Protein AF-A0A2G6C9J7-F1 (afdb_monomer_lite)

Radius of gyration: 14.75 Å; chains: 1; bounding box: 41×24×36 Å

pLDDT: mean 85.02, std 12.96, range [43.09, 96.62]

Sequence (112 aa):
LTNVAVSAPATCSGDVDIELSKAAFAADGTTAAASAKRGDTIVYILTATNTSATNTATGVQASDALPAGVTLHTTASPVASQGSYDPVSGLWDIGTLTPGQSVTLTITVTVD

Structure (mmCIF, N/CA/C/O backbone):
data_AF-A0A2G6C9J7-F1
#
_entry.id   AF-A0A2G6C9J7-F1
#
loop_
_atom_site.group_PDB
_atom_site.id
_atom_site.type_symbol
_atom_site.label_atom_id
_atom_site.label_alt_id
_atom_site.label_comp_id
_atom_site.label_asym_id
_atom_site.label_entity_id
_atom_site.label_seq_id
_atom_site.pdbx_PDB_ins_code
_atom_site.Cartn_x
_atom_site.Cartn_y
_atom_site.Cartn_z
_atom_site.occupancy
_atom_site.B_iso_or_equiv
_a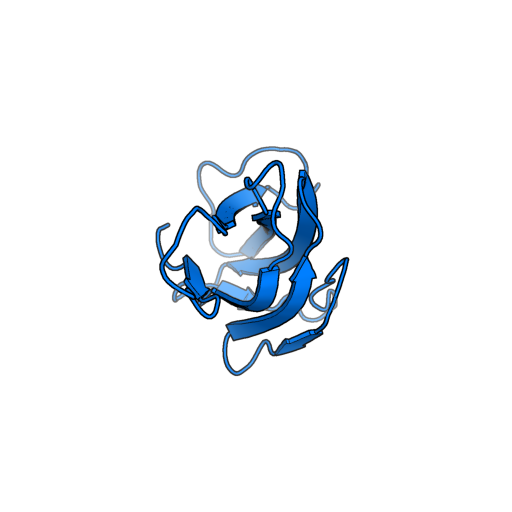tom_site.auth_seq_id
_atom_site.auth_comp_id
_atom_site.auth_asym_id
_atom_site.auth_atom_id
_atom_site.pdbx_PDB_model_num
ATOM 1 N N . LEU A 1 1 ? 0.983 10.560 -7.709 1.00 43.25 1 LEU A N 1
ATOM 2 C CA . LEU A 1 1 ? 0.774 9.110 -7.905 1.00 43.25 1 LEU A CA 1
ATOM 3 C C . LEU A 1 1 ? -0.449 8.738 -7.081 1.00 43.25 1 LEU A C 1
ATOM 5 O O . LEU A 1 1 ? -0.315 8.557 -5.882 1.00 43.25 1 LEU A O 1
ATOM 9 N N . THR A 1 2 ? -1.634 8.743 -7.690 1.00 47.31 2 THR A N 1
ATOM 10 C CA . THR A 1 2 ? -2.918 8.579 -6.982 1.00 47.31 2 THR A CA 1
ATOM 11 C C . THR A 1 2 ? -3.643 7.349 -7.533 1.00 47.31 2 THR A C 1
ATOM 13 O O . THR A 1 2 ? -4.765 7.444 -8.009 1.00 47.31 2 THR A O 1
ATOM 16 N N . ASN A 1 3 ? -2.955 6.202 -7.539 1.00 56.69 3 ASN A N 1
ATOM 17 C CA . ASN A 1 3 ? -3.479 4.916 -8.034 1.00 56.69 3 ASN A CA 1
ATOM 18 C C . ASN A 1 3 ? -3.894 3.971 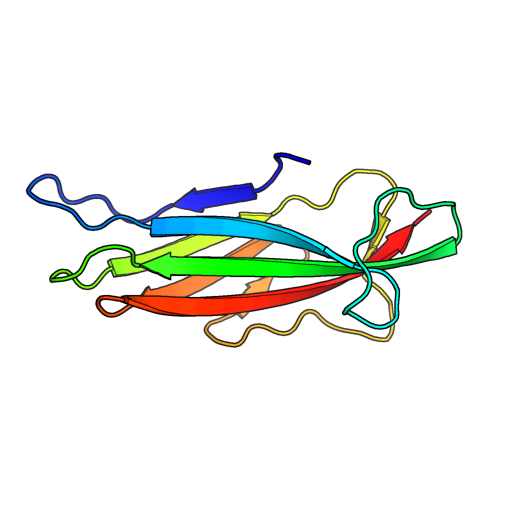-6.899 1.00 56.69 3 ASN A C 1
ATOM 20 O O . ASN A 1 3 ? -4.032 2.766 -7.104 1.00 56.69 3 ASN A O 1
ATOM 24 N N . VAL A 1 4 ? -4.051 4.519 -5.698 1.00 60.00 4 VAL A N 1
ATOM 25 C CA . VAL A 1 4 ? -4.286 3.745 -4.492 1.00 60.00 4 VAL A CA 1
ATOM 26 C C . VAL A 1 4 ? -5.694 4.033 -4.002 1.00 60.00 4 VAL A C 1
ATOM 28 O O . VAL A 1 4 ? -6.057 5.193 -3.812 1.00 60.00 4 VAL A O 1
ATOM 31 N N . ALA A 1 5 ? -6.481 2.980 -3.823 1.00 70.62 5 ALA A N 1
ATOM 32 C CA . ALA A 1 5 ? -7.832 3.055 -3.291 1.00 70.62 5 ALA A CA 1
ATOM 33 C C . ALA A 1 5 ? -7.979 2.053 -2.150 1.00 70.62 5 ALA A C 1
ATOM 35 O O . ALA A 1 5 ? -7.415 0.961 -2.198 1.00 70.62 5 ALA A O 1
ATOM 36 N N . VAL A 1 6 ? -8.732 2.431 -1.123 1.00 71.88 6 VAL A N 1
ATOM 37 C CA . VAL A 1 6 ? -9.099 1.540 -0.025 1.00 71.88 6 VAL A CA 1
ATOM 38 C C . VAL A 1 6 ? -10.594 1.296 -0.070 1.00 71.88 6 VAL A C 1
ATOM 40 O O . VAL A 1 6 ? -11.377 2.206 -0.340 1.00 71.88 6 VAL A O 1
ATOM 43 N N . SER A 1 7 ? -10.991 0.055 0.167 1.00 67.00 7 SER A N 1
ATOM 44 C CA . SER A 1 7 ? -12.379 -0.332 0.330 1.00 67.00 7 SER A CA 1
ATOM 45 C C . SER A 1 7 ? -12.510 -1.095 1.639 1.00 67.00 7 SER A C 1
ATOM 47 O O . SER A 1 7 ? -11.830 -2.091 1.873 1.00 67.00 7 SER A O 1
ATOM 49 N N . ALA A 1 8 ? -13.384 -0.608 2.509 1.00 55.84 8 ALA A N 1
ATOM 50 C CA . ALA A 1 8 ? -13.849 -1.331 3.678 1.00 55.84 8 ALA A CA 1
ATOM 51 C C . ALA A 1 8 ? -15.385 -1.323 3.644 1.00 55.84 8 ALA A C 1
ATOM 53 O O . ALA A 1 8 ? -15.973 -0.337 3.185 1.00 55.84 8 ALA A O 1
ATOM 54 N N . PRO A 1 9 ? -16.064 -2.389 4.100 1.00 51.50 9 PRO A N 1
ATOM 55 C CA . PRO A 1 9 ? -17.511 -2.373 4.249 1.00 51.50 9 PRO A CA 1
ATOM 56 C C . PRO A 1 9 ? -17.905 -1.286 5.259 1.00 51.50 9 PRO A C 1
ATOM 58 O O . PRO A 1 9 ? -17.762 -1.446 6.469 1.00 51.50 9 PRO A O 1
ATOM 61 N N . ALA A 1 10 ? -18.394 -0.156 4.747 1.00 47.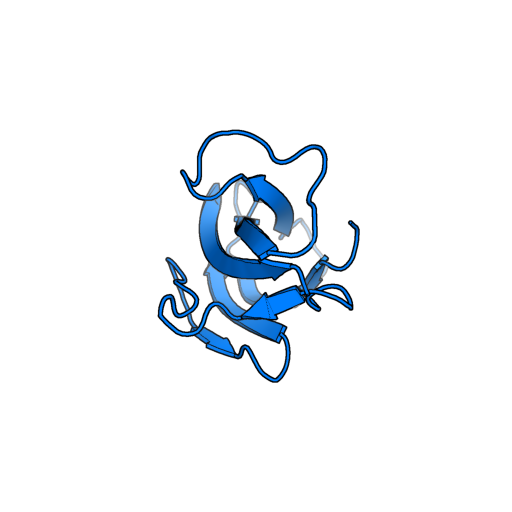75 10 ALA A N 1
ATOM 62 C CA . ALA A 1 10 ? -18.899 0.941 5.554 1.00 47.75 10 ALA A CA 1
ATOM 63 C C . ALA A 1 10 ? -20.297 0.583 6.073 1.00 47.75 10 ALA A C 1
ATOM 65 O O . ALA A 1 10 ? -21.295 0.728 5.367 1.00 47.75 10 ALA A O 1
ATOM 66 N N . THR A 1 11 ? -20.395 0.117 7.317 1.00 43.09 11 THR A N 1
ATOM 67 C CA . THR A 1 11 ? -21.675 0.142 8.029 1.00 43.09 11 THR A CA 1
ATOM 68 C C . THR A 1 11 ? -21.857 1.541 8.595 1.00 43.09 11 THR A C 1
ATOM 70 O O . THR A 1 11 ? -21.199 1.936 9.554 1.00 43.09 11 THR A O 1
ATOM 73 N N . CYS A 1 12 ? -22.725 2.314 7.957 1.00 46.22 12 CYS A N 1
ATOM 74 C CA . CYS A 1 12 ? -23.117 3.650 8.374 1.00 46.22 12 CYS A CA 1
ATOM 75 C C . CYS A 1 12 ? -23.693 3.648 9.802 1.00 46.22 12 CYS A C 1
ATOM 77 O O . CYS A 1 12 ? -24.855 3.300 9.993 1.00 46.22 12 CYS A O 1
ATOM 79 N N . SER A 1 13 ? -22.865 4.015 10.789 1.00 51.69 13 SER A N 1
ATOM 80 C CA . SER A 1 13 ? -23.211 4.804 11.987 1.00 51.69 13 SER A CA 1
ATOM 81 C C . SER A 1 13 ? -22.001 4.886 12.947 1.00 51.69 13 SER A C 1
ATOM 83 O O . SER A 1 13 ? -22.012 4.252 13.999 1.00 51.69 13 SER A O 1
ATOM 85 N N . GLY A 1 14 ? -20.978 5.678 12.588 1.00 52.88 14 GLY A N 1
ATOM 86 C CA . GLY A 1 14 ? -20.012 6.284 13.521 1.00 52.88 14 GLY A CA 1
ATOM 87 C C . GLY A 1 14 ? -18.829 5.431 14.001 1.00 52.88 14 GLY A C 1
ATOM 88 O O . GLY A 1 14 ? -18.913 4.799 15.048 1.00 52.88 14 GLY A O 1
ATOM 89 N N . ASP A 1 15 ? -17.640 5.384 13.405 1.00 64.44 15 ASP A N 1
ATOM 90 C CA . ASP A 1 15 ? -17.082 5.807 12.116 1.00 64.44 15 ASP A CA 1
ATOM 91 C C . ASP A 1 15 ? -15.883 4.858 11.946 1.00 64.44 15 ASP A C 1
ATOM 93 O O . ASP A 1 15 ? -14.832 5.055 12.564 1.00 64.44 15 ASP A O 1
ATOM 97 N N . VAL A 1 16 ? -16.061 3.730 11.252 1.00 70.62 16 VAL A N 1
ATOM 98 C CA . VAL A 1 16 ? -14.898 2.970 10.776 1.00 70.62 16 VAL A CA 1
ATOM 99 C C . VAL A 1 16 ? -14.309 3.808 9.655 1.00 70.62 16 VAL A C 1
ATOM 101 O O . VAL A 1 16 ? -14.924 3.925 8.597 1.00 70.62 16 VAL A O 1
ATOM 104 N N . ASP A 1 17 ? -13.158 4.410 9.913 1.00 81.62 17 ASP A N 1
ATOM 105 C CA . ASP A 1 17 ? -12.430 5.205 8.938 1.00 81.62 17 ASP A CA 1
ATOM 106 C C . ASP A 1 17 ? -11.075 4.545 8.684 1.00 81.62 17 ASP A C 1
ATOM 108 O O . ASP A 1 17 ? -10.386 4.114 9.614 1.00 81.62 17 ASP A O 1
ATOM 112 N N . ILE A 1 18 ? -10.754 4.373 7.404 1.00 87.19 18 ILE A N 1
ATOM 113 C CA . ILE A 1 18 ? -9.505 3.765 6.968 1.00 87.19 18 ILE A CA 1
ATOM 114 C C . ILE A 1 18 ? -8.764 4.779 6.119 1.00 87.19 18 ILE A C 1
ATOM 116 O O . ILE A 1 18 ? -9.191 5.127 5.018 1.00 87.19 18 ILE A O 1
ATOM 120 N N . GLU A 1 19 ? -7.601 5.182 6.605 1.00 89.00 19 GLU A N 1
ATOM 121 C CA . GLU A 1 19 ? -6.662 5.976 5.837 1.00 89.00 19 GLU A CA 1
ATOM 122 C C . GLU A 1 19 ? -5.690 5.049 5.107 1.00 89.00 19 GLU A C 1
ATOM 124 O O . GLU A 1 19 ? -5.156 4.095 5.678 1.00 89.00 19 GLU A O 1
ATOM 129 N N . LEU A 1 20 ? -5.444 5.342 3.832 1.00 89.19 20 LEU A N 1
ATOM 130 C CA . LEU A 1 20 ? -4.452 4.649 3.025 1.00 89.19 20 LEU A CA 1
ATOM 131 C C . LEU A 1 20 ? -3.496 5.671 2.426 1.00 89.19 20 LEU A C 1
ATOM 133 O O . LEU A 1 20 ? -3.895 6.555 1.669 1.00 89.19 20 LEU A O 1
ATOM 137 N N . SER A 1 21 ? -2.217 5.530 2.755 1.00 89.50 21 SER A N 1
ATOM 138 C CA . SER A 1 21 ? -1.146 6.364 2.217 1.00 89.50 21 SER A CA 1
ATOM 139 C C . SER A 1 21 ? -0.153 5.515 1.432 1.00 89.50 21 SER A C 1
ATOM 141 O O . SER A 1 21 ? 0.012 4.321 1.690 1.00 89.50 21 SER A O 1
ATOM 143 N N . LYS A 1 22 ? 0.506 6.135 0.452 1.00 88.56 22 LYS A N 1
ATOM 144 C CA . LYS A 1 22 ? 1.568 5.512 -0.339 1.00 88.56 22 LYS A CA 1
ATOM 145 C C . LYS A 1 22 ? 2.757 6.448 -0.441 1.00 88.56 22 LYS A C 1
ATOM 147 O O . LYS A 1 22 ? 2.610 7.606 -0.829 1.00 88.56 22 LYS A O 1
ATOM 152 N N . ALA A 1 23 ? 3.933 5.911 -0.154 1.00 91.00 23 ALA A N 1
ATOM 153 C CA . ALA A 1 23 ? 5.207 6.590 -0.313 1.00 91.00 23 ALA A CA 1
ATOM 154 C C . ALA A 1 23 ? 6.121 5.797 -1.252 1.00 91.00 23 ALA A C 1
ATOM 156 O O . ALA A 1 23 ? 5.994 4.579 -1.389 1.00 91.00 23 ALA A O 1
ATOM 157 N N . ALA A 1 24 ? 7.024 6.509 -1.922 1.00 91.44 24 ALA A N 1
ATOM 158 C CA . ALA A 1 24 ? 8.013 5.942 -2.826 1.00 91.44 24 ALA A CA 1
ATOM 159 C C . ALA A 1 24 ? 9.413 6.296 -2.329 1.00 91.44 24 ALA A C 1
ATOM 161 O O . ALA A 1 24 ? 9.697 7.462 -2.043 1.00 91.44 24 ALA A O 1
ATOM 162 N N . PHE A 1 25 ? 10.283 5.299 -2.272 1.00 92.94 25 PHE A N 1
ATOM 163 C CA . PHE A 1 25 ? 11.659 5.419 -1.816 1.00 92.94 25 PHE A CA 1
ATOM 164 C C . PHE A 1 25 ? 12.625 4.876 -2.869 1.00 92.94 25 PHE A C 1
ATOM 166 O O . PHE A 1 25 ? 12.236 4.105 -3.748 1.00 92.94 25 PHE A O 1
ATOM 173 N N . ALA A 1 26 ? 13.884 5.293 -2.790 1.00 92.56 26 ALA A N 1
ATOM 174 C CA . ALA A 1 26 ? 14.975 4.709 -3.557 1.00 92.56 26 ALA A CA 1
ATOM 175 C C . ALA A 1 26 ? 15.232 3.251 -3.126 1.00 92.56 26 ALA A C 1
ATOM 177 O O . ALA A 1 26 ? 14.581 2.721 -2.224 1.00 92.56 26 ALA A O 1
ATOM 178 N N . ALA A 1 27 ? 16.217 2.601 -3.748 1.00 90.50 27 ALA A N 1
ATOM 179 C CA . ALA A 1 27 ? 16.574 1.206 -3.475 1.00 90.50 27 ALA A CA 1
ATOM 180 C C . ALA A 1 27 ? 16.930 0.911 -2.001 1.00 90.50 27 ALA A C 1
ATOM 182 O O . ALA A 1 27 ? 16.840 -0.236 -1.572 1.00 90.50 27 ALA A O 1
ATOM 183 N N . ASP A 1 28 ? 17.323 1.928 -1.227 1.00 87.31 28 ASP A N 1
ATOM 184 C CA . ASP A 1 28 ? 17.603 1.813 0.210 1.00 87.31 28 ASP A CA 1
ATOM 185 C C . ASP A 1 28 ? 16.338 1.715 1.087 1.00 87.31 28 ASP A C 1
ATOM 187 O O . ASP A 1 28 ? 16.446 1.475 2.289 1.00 87.31 28 ASP A O 1
ATOM 191 N 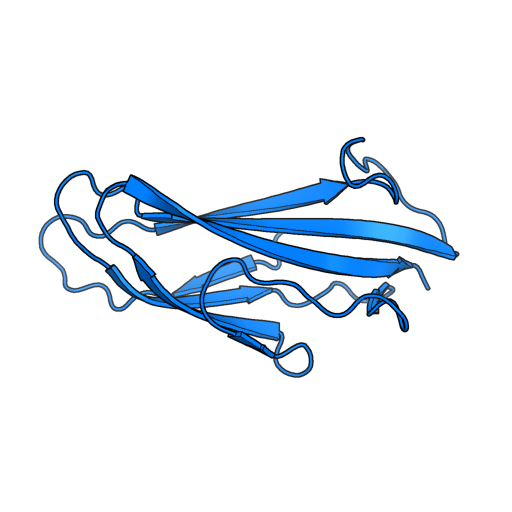N . GLY A 1 29 ? 15.149 1.925 0.511 1.00 86.94 29 GLY A N 1
ATOM 192 C CA . GLY A 1 29 ? 13.864 1.898 1.208 1.00 86.94 29 GLY A CA 1
ATOM 193 C C . GLY A 1 29 ? 13.634 3.043 2.202 1.00 86.94 29 GLY A C 1
ATOM 194 O O . GLY A 1 29 ? 12.670 2.984 2.959 1.00 86.94 29 GLY A O 1
ATOM 195 N N . THR A 1 30 ? 14.491 4.071 2.234 1.00 86.62 30 THR A N 1
ATOM 196 C CA . THR A 1 30 ? 14.431 5.156 3.238 1.00 86.62 30 THR A CA 1
ATOM 197 C C . THR A 1 30 ? 14.563 6.554 2.643 1.00 86.62 30 THR A C 1
ATOM 199 O O . THR A 1 30 ? 13.946 7.497 3.143 1.00 86.62 30 THR A O 1
ATOM 202 N N . THR A 1 31 ? 15.297 6.710 1.542 1.00 90.50 31 THR A N 1
ATOM 203 C CA . THR A 1 31 ? 15.432 7.987 0.842 1.00 90.50 31 THR A CA 1
ATOM 204 C C . THR A 1 31 ? 14.224 8.206 -0.061 1.00 90.50 31 THR A C 1
ATOM 206 O O . THR A 1 31 ? 13.975 7.410 -0.961 1.00 90.50 31 THR A O 1
ATOM 209 N N . ALA A 1 32 ? 13.464 9.284 0.147 1.00 90.69 32 ALA A N 1
ATOM 210 C CA . ALA A 1 32 ? 12.281 9.579 -0.664 1.00 90.69 32 ALA A CA 1
ATOM 211 C C . ALA A 1 32 ? 12.635 9.742 -2.157 1.00 90.69 32 ALA A C 1
ATOM 213 O O . ALA A 1 32 ? 13.514 10.525 -2.525 1.00 90.69 32 ALA A O 1
ATOM 214 N N . ALA A 1 33 ? 11.920 9.030 -3.029 1.00 87.56 33 ALA A N 1
ATOM 215 C CA . ALA A 1 33 ? 12.128 9.078 -4.471 1.00 87.56 33 ALA A CA 1
ATOM 216 C C . ALA A 1 33 ? 11.316 10.221 -5.102 1.00 87.56 33 ALA A C 1
ATOM 218 O O . ALA A 1 33 ? 10.130 10.075 -5.393 1.00 87.56 33 ALA A O 1
ATOM 219 N N . ALA A 1 34 ? 11.958 11.372 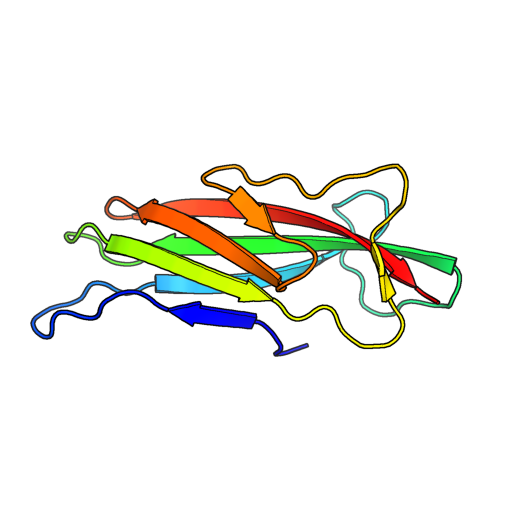-5.327 1.00 79.56 34 ALA A N 1
ATOM 220 C CA . ALA A 1 34 ? 11.326 12.531 -5.973 1.00 79.56 34 ALA A CA 1
ATOM 221 C C . ALA A 1 34 ? 11.282 12.431 -7.512 1.00 79.56 34 ALA A C 1
ATOM 223 O O . ALA A 1 34 ? 10.436 13.046 -8.160 1.00 79.56 34 ALA A O 1
ATOM 224 N N . SER A 1 35 ? 12.195 11.659 -8.103 1.00 81.75 35 SER A N 1
ATOM 225 C CA . SER A 1 35 ? 12.272 11.385 -9.540 1.00 81.75 35 SER A CA 1
ATOM 226 C C . SER A 1 35 ? 12.945 10.037 -9.759 1.00 81.75 35 SER A C 1
ATOM 228 O O . SER A 1 35 ? 13.874 9.716 -9.020 1.00 81.75 35 SER A O 1
ATOM 230 N N . ALA A 1 36 ? 12.535 9.299 -10.786 1.00 85.50 36 ALA A N 1
ATOM 231 C CA . ALA A 1 36 ? 13.140 8.024 -11.152 1.00 85.50 36 ALA A CA 1
ATOM 232 C C . ALA A 1 36 ? 13.480 8.002 -12.647 1.00 85.50 36 ALA A C 1
ATOM 234 O O . ALA A 1 36 ? 12.794 8.626 -13.461 1.00 85.50 36 ALA A O 1
ATOM 235 N N . LYS A 1 37 ? 14.554 7.305 -13.002 1.00 89.62 37 LYS A N 1
ATOM 236 C CA . LYS A 1 37 ? 15.005 7.056 -14.372 1.00 89.62 37 LYS A CA 1
ATOM 237 C C . LYS A 1 37 ? 14.848 5.575 -14.695 1.00 89.62 37 LYS A C 1
ATOM 239 O O . LYS A 1 37 ? 14.848 4.740 -13.797 1.00 89.62 37 LYS A O 1
ATOM 244 N N . ARG A 1 38 ? 14.775 5.251 -15.988 1.00 91.06 38 ARG A N 1
ATOM 245 C CA . ARG A 1 38 ? 14.862 3.869 -16.481 1.00 91.06 38 ARG A CA 1
ATOM 246 C C . ARG A 1 38 ? 16.042 3.146 -15.818 1.00 91.06 38 ARG A C 1
ATOM 248 O O . ARG A 1 38 ? 17.167 3.641 -15.864 1.00 91.06 38 ARG A O 1
ATOM 255 N N . GLY A 1 39 ? 15.773 1.973 -15.258 1.00 90.44 39 GLY A N 1
ATOM 256 C CA . GLY A 1 39 ? 16.720 1.130 -14.530 1.00 90.44 39 GLY A CA 1
ATOM 257 C C . GLY A 1 39 ? 16.764 1.368 -13.019 1.00 90.44 39 GLY A C 1
ATOM 258 O O . GLY A 1 39 ? 17.329 0.537 -12.308 1.00 90.44 39 GLY A O 1
ATOM 259 N N . ASP A 1 40 ? 16.163 2.446 -12.506 1.00 92.25 40 ASP A N 1
ATOM 260 C CA . ASP A 1 40 ? 16.120 2.691 -11.066 1.00 92.25 40 ASP A CA 1
ATOM 261 C C . ASP A 1 40 ? 15.234 1.656 -10.369 1.00 92.25 40 ASP A C 1
ATOM 263 O O . ASP A 1 40 ? 14.195 1.235 -10.882 1.00 92.25 40 ASP A O 1
ATOM 267 N N . THR A 1 41 ? 15.640 1.271 -9.161 1.00 92.75 41 THR A N 1
ATOM 268 C CA . THR A 1 41 ? 14.809 0.469 -8.261 1.00 92.75 41 THR A CA 1
ATOM 269 C C . THR A 1 41 ? 14.067 1.395 -7.311 1.00 92.75 41 THR A C 1
ATOM 271 O O . THR A 1 41 ? 14.689 2.207 -6.622 1.00 92.75 41 THR A O 1
ATOM 274 N N . ILE A 1 42 ? 12.745 1.255 -7.271 1.00 93.31 42 ILE A N 1
ATOM 275 C CA . ILE A 1 42 ? 11.853 2.034 -6.417 1.00 93.31 42 ILE A CA 1
ATOM 276 C C . ILE A 1 42 ? 11.159 1.093 -5.440 1.00 93.31 42 ILE A C 1
ATOM 278 O O . ILE A 1 42 ? 10.636 0.047 -5.824 1.00 93.31 42 ILE A O 1
ATOM 282 N N . VAL A 1 43 ? 11.144 1.484 -4.171 1.00 93.69 43 VAL A N 1
ATOM 283 C CA . VAL A 1 43 ? 10.434 0.782 -3.104 1.00 93.69 43 VAL A CA 1
ATOM 284 C C . VAL A 1 43 ? 9.177 1.575 -2.773 1.00 93.69 43 VAL A C 1
ATOM 286 O O . VAL A 1 43 ? 9.248 2.685 -2.246 1.00 93.69 43 VAL A O 1
ATOM 289 N N . TYR A 1 44 ? 8.014 1.022 -3.094 1.00 92.38 44 TYR A N 1
ATOM 290 C CA . TYR A 1 44 ? 6.733 1.557 -2.660 1.00 92.38 44 TYR A CA 1
ATOM 291 C C . TYR A 1 44 ? 6.352 0.968 -1.309 1.00 92.38 44 TYR A C 1
ATOM 293 O O . TYR A 1 44 ? 6.388 -0.246 -1.132 1.00 92.38 44 TYR A O 1
ATOM 301 N N . ILE A 1 45 ? 5.947 1.827 -0.379 1.00 93.31 45 ILE A N 1
ATOM 302 C CA . ILE A 1 45 ? 5.388 1.417 0.908 1.00 93.31 45 ILE A CA 1
ATOM 303 C C . ILE A 1 45 ? 3.980 1.983 1.000 1.00 93.31 45 ILE A C 1
ATOM 305 O O . ILE A 1 45 ? 3.784 3.199 0.918 1.00 93.31 45 ILE A O 1
ATOM 309 N N . LEU A 1 46 ? 3.011 1.089 1.137 1.00 93.94 46 LEU A N 1
ATOM 310 C CA . LEU A 1 46 ? 1.622 1.417 1.400 1.00 93.94 46 LEU A CA 1
ATOM 311 C C . LEU A 1 46 ? 1.351 1.199 2.876 1.00 93.94 46 LEU A C 1
ATOM 313 O O . LEU A 1 46 ? 1.774 0.186 3.427 1.00 93.94 46 LEU A O 1
ATOM 317 N N . THR A 1 47 ? 0.622 2.122 3.488 1.00 93.62 47 THR A N 1
ATOM 318 C CA . THR A 1 47 ? 0.234 2.044 4.896 1.00 93.62 47 THR A CA 1
ATOM 319 C C . THR A 1 47 ? -1.270 2.207 4.997 1.00 93.62 47 THR A C 1
ATOM 321 O O . THR A 1 47 ? -1.789 3.274 4.665 1.00 93.62 47 THR A O 1
ATOM 324 N N . ALA A 1 48 ? -1.950 1.156 5.455 1.00 93.75 48 ALA A N 1
ATOM 325 C CA . ALA A 1 48 ? -3.369 1.180 5.780 1.00 93.75 48 ALA A CA 1
ATOM 326 C C . ALA A 1 48 ? -3.530 1.317 7.296 1.00 93.75 48 ALA A C 1
ATOM 328 O O . ALA A 1 48 ? -2.966 0.520 8.048 1.00 93.75 48 ALA A O 1
ATOM 329 N N . THR A 1 49 ? -4.303 2.305 7.737 1.00 92.94 49 THR A N 1
ATOM 330 C CA . THR A 1 49 ? -4.542 2.590 9.154 1.00 92.94 49 THR A CA 1
ATOM 331 C C . THR A 1 49 ? -6.031 2.684 9.417 1.00 92.94 49 THR A C 1
ATOM 333 O O . THR A 1 49 ? -6.721 3.461 8.765 1.00 92.94 49 THR A O 1
ATOM 336 N N . ASN A 1 50 ? -6.518 1.946 10.412 1.00 92.94 50 ASN A N 1
ATOM 337 C CA . ASN A 1 50 ? -7.836 2.204 10.976 1.00 92.94 50 ASN A CA 1
ATOM 338 C C . ASN A 1 50 ? -7.744 3.407 11.922 1.00 92.94 50 ASN A C 1
ATOM 340 O O . ASN A 1 50 ? -7.248 3.288 13.043 1.00 92.94 50 ASN A O 1
ATOM 344 N N . THR A 1 51 ? -8.195 4.568 11.452 1.00 89.19 51 THR A N 1
ATOM 345 C CA . THR A 1 51 ? -8.162 5.842 12.188 1.00 89.19 51 THR A CA 1
ATOM 346 C C . THR A 1 51 ? -9.276 5.934 13.229 1.00 89.19 51 THR A C 1
ATOM 348 O O . THR A 1 51 ? -9.261 6.826 14.080 1.00 89.19 51 THR A O 1
ATOM 351 N N . SER A 1 52 ? -10.216 4.982 13.228 1.00 87.25 52 SER A N 1
ATOM 352 C CA . SER A 1 52 ? -11.220 4.875 14.276 1.00 87.25 52 SER A CA 1
ATOM 353 C C . SER A 1 52 ? -10.566 4.574 15.621 1.00 87.25 52 SER A C 1
ATOM 355 O O . SER A 1 52 ? -9.825 3.601 15.771 1.00 87.25 52 SER A O 1
ATOM 357 N N . ALA A 1 53 ? -10.897 5.372 16.635 1.00 85.38 53 ALA A N 1
ATOM 358 C CA . ALA A 1 53 ? -10.446 5.139 18.006 1.00 85.38 53 ALA A CA 1
ATOM 359 C C . ALA A 1 53 ? -11.239 4.027 18.716 1.00 85.38 53 ALA A C 1
ATOM 361 O O . ALA A 1 53 ? -10.803 3.521 19.749 1.00 85.38 53 ALA A O 1
ATOM 362 N N . THR A 1 54 ? -12.408 3.651 18.188 1.00 85.88 54 THR A N 1
ATOM 363 C CA . THR A 1 54 ? -13.360 2.772 18.886 1.00 85.88 54 THR A CA 1
ATOM 364 C C . THR A 1 54 ? -13.828 1.580 18.064 1.00 85.88 54 THR A C 1
ATOM 366 O O . THR A 1 54 ? -14.210 0.570 18.651 1.00 85.88 54 THR A O 1
ATOM 369 N N . ASN A 1 55 ? -13.800 1.652 16.730 1.00 87.56 55 ASN A N 1
ATOM 370 C CA . ASN A 1 55 ? -14.406 0.627 15.882 1.00 87.56 55 ASN A CA 1
ATOM 371 C C . ASN A 1 55 ? -13.370 -0.246 15.171 1.00 87.56 55 ASN A C 1
ATOM 373 O O . ASN A 1 55 ? -12.362 0.240 14.669 1.00 87.56 55 ASN A O 1
ATOM 377 N N . THR A 1 56 ? -13.641 -1.550 15.102 1.00 88.88 56 THR A N 1
ATOM 378 C CA . THR A 1 56 ? -12.837 -2.502 14.322 1.00 88.88 56 THR A CA 1
ATOM 379 C C . THR A 1 56 ? -13.332 -2.531 12.880 1.00 88.88 56 THR A C 1
ATOM 381 O O . THR A 1 56 ? -14.522 -2.728 12.643 1.00 88.88 56 THR A O 1
ATOM 384 N N . ALA A 1 57 ? -12.421 -2.386 11.922 1.00 88.50 57 ALA A N 1
ATOM 385 C CA . ALA A 1 57 ? -12.698 -2.579 10.508 1.00 88.50 57 ALA A CA 1
ATOM 386 C C . ALA A 1 57 ? -12.487 -4.049 10.134 1.00 88.50 57 ALA A C 1
ATOM 388 O O . ALA A 1 57 ? -11.483 -4.646 10.514 1.00 88.50 57 ALA A O 1
ATOM 389 N N . THR A 1 58 ? -13.409 -4.643 9.382 1.00 90.56 58 THR A N 1
ATOM 390 C CA . THR A 1 58 ? -13.303 -6.037 8.915 1.00 90.56 58 THR A CA 1
ATOM 391 C C . THR A 1 58 ? -13.447 -6.083 7.403 1.00 90.56 58 THR A C 1
ATOM 393 O O . THR A 1 58 ? -14.103 -5.215 6.836 1.00 90.56 58 THR A O 1
ATOM 396 N N . GLY A 1 59 ? -12.832 -7.067 6.744 1.00 87.50 59 GLY A N 1
ATOM 397 C CA . GLY A 1 59 ? -12.868 -7.173 5.281 1.00 87.50 59 GLY A CA 1
ATOM 398 C C . GLY A 1 59 ? -12.228 -5.976 4.571 1.00 87.50 59 GLY A C 1
ATOM 399 O O . GLY A 1 59 ? -12.699 -5.571 3.512 1.00 87.50 59 GLY A O 1
ATOM 400 N N . VAL A 1 60 ? -11.204 -5.376 5.182 1.00 89.75 60 VAL A N 1
ATOM 401 C CA . VAL A 1 60 ? -10.462 -4.252 4.614 1.00 89.75 60 VAL A CA 1
ATOM 402 C C . VAL A 1 60 ? -9.625 -4.754 3.446 1.00 89.75 60 VAL A C 1
ATOM 404 O O . VAL A 1 60 ? -8.857 -5.709 3.581 1.00 89.75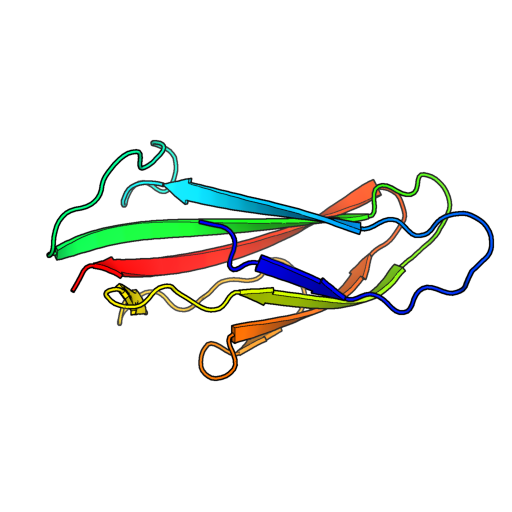 60 VAL A O 1
ATOM 407 N N . GLN A 1 61 ? -9.756 -4.083 2.309 1.00 91.19 61 GLN A N 1
ATOM 408 C CA . GLN A 1 61 ? -8.967 -4.337 1.115 1.00 91.19 61 GLN A CA 1
ATOM 409 C C . GLN A 1 61 ? -8.411 -3.021 0.582 1.00 91.19 61 GLN A C 1
ATOM 411 O O . GLN A 1 61 ? -9.070 -1.982 0.613 1.00 91.19 61 GLN A O 1
ATOM 416 N N . ALA A 1 62 ? -7.193 -3.068 0.069 1.00 90.75 62 ALA A N 1
ATOM 417 C CA . ALA A 1 62 ? -6.555 -1.954 -0.608 1.00 90.75 62 ALA A CA 1
ATOM 418 C C . ALA A 1 62 ? -6.170 -2.386 -2.020 1.00 90.75 62 ALA A C 1
ATOM 420 O O . ALA A 1 62 ? -5.773 -3.522 -2.239 1.00 90.75 62 ALA A O 1
ATOM 421 N N . SER A 1 63 ? -6.274 -1.490 -2.990 1.00 88.31 63 SER A N 1
ATOM 422 C CA . SER A 1 63 ? -5.827 -1.740 -4.356 1.00 88.31 63 SER A CA 1
ATOM 423 C C . SER A 1 63 ? -4.783 -0.713 -4.752 1.00 88.31 63 SER A C 1
ATOM 425 O O . SER A 1 63 ? -4.989 0.482 -4.531 1.00 88.31 63 SER A O 1
ATOM 427 N N . ASP A 1 64 ? -3.709 -1.171 -5.381 1.00 85.62 64 ASP A N 1
ATOM 428 C CA . ASP A 1 64 ? -2.644 -0.330 -5.909 1.00 85.62 64 ASP A CA 1
ATOM 429 C C . ASP A 1 64 ? -2.251 -0.796 -7.304 1.00 85.62 64 ASP A C 1
ATOM 431 O O . ASP A 1 64 ? -1.482 -1.738 -7.491 1.00 85.62 64 ASP A O 1
ATOM 435 N N . ALA A 1 65 ? -2.796 -0.109 -8.303 1.00 79.56 65 ALA A N 1
ATOM 436 C CA . ALA A 1 65 ? -2.399 -0.336 -9.680 1.00 79.56 65 ALA A CA 1
ATOM 437 C C . ALA A 1 65 ? -1.032 0.315 -9.912 1.00 79.56 65 ALA A C 1
ATOM 439 O O . ALA A 1 65 ? -0.927 1.546 -10.019 1.00 79.56 65 ALA A O 1
ATOM 440 N N . LEU A 1 66 ? 0.013 -0.514 -10.012 1.00 80.75 66 LEU A N 1
ATOM 441 C CA . LEU A 1 66 ? 1.352 -0.046 -10.355 1.00 80.75 66 LEU A CA 1
ATOM 442 C C . LEU A 1 66 ? 1.300 0.806 -11.642 1.00 80.75 66 LEU A C 1
ATOM 444 O O . LEU A 1 66 ? 0.633 0.418 -12.606 1.00 80.75 66 LEU A O 1
ATOM 448 N N . PRO A 1 67 ? 1.950 1.986 -11.666 1.00 78.75 67 PRO A N 1
ATOM 449 C CA . PRO A 1 67 ? 1.973 2.833 -12.852 1.00 78.75 67 PRO A CA 1
ATOM 450 C C . PRO A 1 67 ? 2.523 2.091 -14.074 1.00 78.75 67 PRO A C 1
ATOM 452 O O . PRO A 1 67 ? 3.365 1.205 -13.949 1.00 78.75 67 PRO A O 1
ATOM 455 N N . ALA A 1 68 ? 2.114 2.500 -15.273 1.00 77.69 68 ALA A N 1
ATOM 456 C CA . ALA A 1 68 ? 2.800 2.047 -16.478 1.00 77.69 68 ALA A CA 1
ATOM 457 C C . ALA A 1 68 ? 4.281 2.476 -16.441 1.00 77.69 68 ALA A C 1
ATOM 459 O O . ALA A 1 68 ? 4.593 3.586 -16.003 1.00 77.69 68 ALA A O 1
ATOM 460 N N . GLY A 1 69 ? 5.177 1.611 -16.924 1.00 82.69 69 GLY A N 1
ATOM 461 C CA . GLY A 1 69 ? 6.622 1.866 -16.943 1.00 82.69 69 GLY A CA 1
ATOM 462 C C . GLY A 1 69 ? 7.363 1.446 -15.673 1.00 82.69 69 GLY A C 1
ATOM 463 O O . GLY A 1 69 ? 8.500 1.869 -15.475 1.00 82.69 69 GLY A O 1
ATOM 464 N N . VAL A 1 70 ? 6.736 0.641 -14.810 1.00 88.62 70 VAL A N 1
ATOM 465 C CA . VAL A 1 70 ? 7.451 -0.115 -13.780 1.00 88.62 70 VAL A CA 1
ATOM 466 C C . VAL A 1 70 ? 7.103 -1.597 -13.858 1.00 88.62 70 VAL A C 1
ATOM 468 O O . VAL A 1 70 ? 5.954 -1.969 -14.100 1.00 88.62 70 VAL A O 1
ATOM 471 N N . THR A 1 71 ? 8.089 -2.442 -13.585 1.00 90.06 71 THR A N 1
ATOM 472 C CA . THR A 1 71 ? 7.939 -3.893 -13.464 1.00 90.06 71 THR A CA 1
ATOM 473 C C . THR A 1 71 ? 8.278 -4.340 -12.051 1.00 90.06 71 THR A C 1
ATOM 475 O O . THR A 1 71 ? 9.144 -3.769 -11.393 1.00 90.06 71 THR A O 1
ATOM 478 N N . LEU A 1 72 ? 7.585 -5.363 -11.545 1.00 89.38 72 LEU A N 1
ATOM 479 C CA . LEU A 1 72 ? 7.935 -5.951 -10.251 1.00 89.38 72 LEU A CA 1
ATOM 480 C C . LEU A 1 72 ? 9.370 -6.464 -10.272 1.00 89.38 72 LEU A C 1
ATOM 482 O O . LEU A 1 72 ? 9.788 -7.146 -11.210 1.00 89.38 72 LEU A O 1
ATOM 486 N N . HIS A 1 73 ? 10.109 -6.148 -9.214 1.00 86.88 73 HIS A N 1
ATOM 487 C CA . HIS A 1 73 ? 11.498 -6.543 -9.113 1.00 86.88 73 HIS A CA 1
ATOM 488 C C . HIS A 1 73 ? 11.593 -8.069 -9.018 1.00 86.88 73 HIS A C 1
ATOM 490 O O . HIS A 1 73 ? 11.026 -8.696 -8.124 1.00 86.88 73 HIS A O 1
ATOM 496 N N . THR A 1 74 ? 12.339 -8.684 -9.933 1.00 79.12 74 THR A N 1
ATOM 497 C CA . THR A 1 74 ? 12.349 -10.145 -10.131 1.00 79.12 74 THR A CA 1
ATOM 498 C C . THR A 1 74 ? 12.846 -10.936 -8.922 1.00 79.12 74 THR A C 1
ATOM 500 O O . THR A 1 74 ? 12.496 -12.103 -8.761 1.00 79.12 74 THR A O 1
ATOM 503 N N . THR A 1 75 ? 13.651 -10.313 -8.059 1.00 80.56 75 THR A N 1
ATOM 504 C CA . THR A 1 75 ? 14.215 -10.943 -6.855 1.00 80.56 75 THR A CA 1
ATOM 505 C C . THR A 1 75 ? 13.537 -10.527 -5.550 1.00 80.56 75 THR A C 1
ATOM 507 O O . THR A 1 75 ? 13.851 -11.099 -4.509 1.00 80.56 75 THR A O 1
ATOM 510 N N . ALA A 1 76 ? 12.633 -9.544 -5.576 1.00 84.06 76 ALA A N 1
ATOM 511 C CA . ALA A 1 76 ? 11.992 -9.012 -4.377 1.00 84.06 76 ALA A CA 1
ATOM 512 C C . ALA A 1 76 ? 10.474 -9.100 -4.528 1.00 84.06 76 ALA A C 1
ATOM 514 O O . ALA A 1 76 ? 9.837 -8.255 -5.152 1.00 84.06 76 ALA A O 1
ATOM 515 N N . SER A 1 77 ? 9.900 -10.159 -3.956 1.00 87.62 77 SER A N 1
ATOM 516 C CA . SER A 1 77 ? 8.448 -10.308 -3.882 1.00 87.62 77 SER A CA 1
ATOM 517 C C . SER A 1 77 ? 7.838 -9.247 -2.956 1.00 87.62 77 SER A C 1
ATOM 519 O O . SER A 1 77 ? 8.495 -8.845 -1.993 1.00 87.62 77 SER A O 1
ATOM 521 N N . PRO A 1 78 ? 6.591 -8.811 -3.207 1.00 92.06 78 PRO A N 1
ATOM 522 C CA . PRO A 1 78 ? 5.872 -7.940 -2.287 1.00 92.06 78 PRO A CA 1
ATOM 523 C C . PRO A 1 78 ? 5.783 -8.546 -0.883 1.00 92.06 78 PRO A C 1
ATOM 525 O O . PRO A 1 78 ? 5.554 -9.747 -0.733 1.00 92.06 78 PRO A O 1
ATOM 528 N N . VAL A 1 79 ? 5.939 -7.712 0.143 1.00 94.56 79 VAL A N 1
ATOM 529 C CA . VAL A 1 79 ? 5.899 -8.130 1.549 1.00 94.56 79 VAL A CA 1
ATOM 530 C C . VAL A 1 79 ? 4.802 -7.358 2.264 1.00 94.56 79 VAL A C 1
ATOM 532 O O . VAL A 1 79 ? 4.914 -6.149 2.450 1.00 94.56 79 VAL A O 1
ATOM 535 N N . ALA A 1 80 ? 3.750 -8.061 2.677 1.00 95.31 80 ALA A N 1
ATOM 536 C CA . ALA A 1 80 ? 2.692 -7.507 3.511 1.00 95.31 80 ALA A CA 1
ATOM 537 C C . ALA A 1 80 ? 2.959 -7.829 4.987 1.00 95.31 80 ALA A C 1
ATOM 539 O O . ALA A 1 80 ? 3.288 -8.966 5.326 1.00 95.31 80 ALA A O 1
ATOM 540 N N . SER A 1 81 ? 2.778 -6.855 5.882 1.00 96.62 81 SER A N 1
ATOM 541 C CA . SER A 1 81 ? 2.827 -7.094 7.330 1.00 96.62 81 SER A CA 1
ATOM 542 C C . SER A 1 81 ? 1.581 -7.832 7.837 1.00 96.62 81 SER A C 1
ATOM 544 O O . SER A 1 81 ? 1.599 -8.396 8.929 1.00 96.62 81 SER A O 1
ATOM 546 N N . GLN A 1 82 ? 0.489 -7.796 7.068 1.00 96.06 82 GLN A N 1
ATOM 547 C CA . GLN A 1 82 ? -0.754 -8.512 7.327 1.00 96.06 82 GLN A CA 1
ATOM 548 C C . GLN A 1 82 ? -1.465 -8.827 6.007 1.00 96.06 82 GLN A C 1
ATOM 550 O O . GLN A 1 82 ? -1.445 -8.021 5.073 1.00 96.06 82 GLN A O 1
ATOM 555 N N . GLY A 1 83 ? -2.117 -9.987 5.959 1.00 93.75 83 GLY A N 1
ATOM 556 C CA . GLY A 1 83 ? -2.905 -10.395 4.806 1.00 93.75 83 GLY A CA 1
ATOM 557 C C . GLY A 1 83 ? -2.045 -10.834 3.621 1.00 93.75 83 GLY A C 1
ATOM 558 O O . GLY A 1 83 ? -0.924 -11.315 3.799 1.00 93.75 83 GLY A O 1
ATOM 559 N N . SER A 1 84 ? -2.577 -10.693 2.410 1.00 94.00 84 SER A N 1
ATOM 560 C CA . SER A 1 84 ? -1.911 -11.123 1.177 1.00 94.00 84 SER A CA 1
ATOM 561 C C . SER A 1 84 ? -2.096 -10.114 0.055 1.00 94.00 84 SER A C 1
ATOM 563 O O . SER A 1 84 ? -3.186 -9.576 -0.122 1.00 94.00 84 SER A O 1
ATOM 565 N N . TYR A 1 85 ? -1.042 -9.894 -0.726 1.00 93.44 85 TYR A N 1
ATOM 566 C CA . TYR A 1 85 ? -1.082 -9.059 -1.920 1.00 93.44 85 TYR A CA 1
ATOM 567 C C . TYR A 1 85 ? -0.947 -9.914 -3.176 1.00 93.44 85 TYR A C 1
ATOM 569 O O . TYR A 1 85 ? -0.007 -10.703 -3.291 1.00 93.44 85 TYR A O 1
ATOM 577 N N . ASP A 1 86 ? -1.869 -9.728 -4.115 1.00 91.00 86 ASP A N 1
ATOM 578 C CA . ASP A 1 86 ? -1.795 -10.305 -5.448 1.00 91.00 86 ASP A CA 1
ATOM 579 C C . ASP A 1 86 ? -1.218 -9.272 -6.436 1.00 91.00 86 ASP A C 1
ATOM 581 O O . ASP A 1 86 ? -1.910 -8.322 -6.813 1.00 91.00 86 ASP A O 1
ATOM 585 N N . PRO A 1 87 ? 0.032 -9.450 -6.901 1.00 84.44 87 PRO A N 1
ATOM 586 C CA . PRO A 1 87 ? 0.659 -8.535 -7.849 1.00 84.44 87 PRO A CA 1
ATOM 587 C C . PRO A 1 87 ? -0.002 -8.496 -9.230 1.00 84.44 87 PRO A C 1
ATOM 589 O O . PRO A 1 87 ? 0.251 -7.555 -9.979 1.00 84.44 87 PRO A O 1
ATOM 592 N N . VAL A 1 88 ? -0.800 -9.507 -9.592 1.00 84.94 88 VAL A N 1
ATOM 593 C CA . VAL A 1 88 ? -1.469 -9.573 -10.897 1.00 84.94 88 VAL A CA 1
ATOM 594 C C . VAL A 1 88 ? -2.697 -8.670 -10.911 1.00 84.94 88 VAL A C 1
ATOM 596 O O . VAL A 1 88 ? -2.893 -7.912 -11.860 1.00 84.94 88 VAL A O 1
ATOM 599 N N . SER A 1 89 ? -3.520 -8.734 -9.863 1.00 87.19 89 SER A N 1
ATOM 600 C CA . SER A 1 89 ? -4.704 -7.880 -9.724 1.00 87.19 89 SER A CA 1
ATOM 601 C C . SER A 1 89 ? -4.410 -6.525 -9.071 1.00 87.19 89 SER A C 1
ATOM 603 O O . SER A 1 89 ? -5.201 -5.595 -9.219 1.00 87.19 89 SER A O 1
ATOM 605 N N . GLY A 1 90 ? -3.285 -6.395 -8.359 1.00 88.38 90 GLY A N 1
ATOM 606 C CA . GLY A 1 90 ? -2.958 -5.219 -7.552 1.00 88.38 90 GLY A CA 1
ATOM 607 C C . GLY A 1 90 ? -3.776 -5.130 -6.261 1.00 88.38 90 GLY A C 1
ATOM 608 O O . GLY A 1 90 ? -3.831 -4.062 -5.651 1.00 88.38 90 GLY A O 1
ATOM 609 N N . LEU A 1 91 ? -4.439 -6.221 -5.858 1.00 92.06 91 LEU A N 1
ATOM 610 C CA . LEU A 1 91 ? -5.290 -6.276 -4.674 1.00 92.06 91 LEU A CA 1
ATOM 611 C C . LEU A 1 91 ? -4.495 -6.741 -3.451 1.00 92.06 91 LEU A C 1
ATOM 613 O O . LEU A 1 91 ? -3.880 -7.805 -3.447 1.00 92.06 91 LEU A O 1
ATOM 617 N N . TRP A 1 92 ? -4.558 -5.952 -2.388 1.00 94.50 92 TRP A N 1
ATOM 618 C CA . TRP A 1 92 ? -4.098 -6.284 -1.051 1.00 94.50 92 TRP A CA 1
ATOM 619 C C . TRP A 1 92 ? -5.300 -6.593 -0.160 1.00 94.50 92 TRP A C 1
ATOM 621 O O . TRP A 1 92 ? -6.042 -5.695 0.240 1.00 94.50 92 TRP A O 1
ATOM 631 N N . ASP A 1 93 ? -5.486 -7.870 0.160 1.00 94.94 93 ASP A N 1
ATOM 632 C CA . ASP A 1 93 ? -6.473 -8.312 1.140 1.00 94.94 93 ASP A CA 1
ATOM 633 C C . ASP A 1 93 ? -5.849 -8.252 2.537 1.00 94.94 93 ASP A C 1
ATOM 635 O O . ASP A 1 93 ? -4.991 -9.071 2.868 1.00 94.94 93 ASP A O 1
ATOM 639 N N . ILE A 1 94 ? -6.229 -7.240 3.323 1.00 94.88 94 ILE A N 1
ATOM 640 C CA . ILE A 1 94 ? -5.683 -6.966 4.661 1.00 94.88 94 ILE A CA 1
ATOM 641 C C . ILE A 1 94 ? -6.428 -7.782 5.724 1.00 94.88 94 ILE A C 1
ATOM 643 O O . ILE A 1 94 ? -5.829 -8.271 6.685 1.00 94.88 94 ILE A O 1
ATOM 647 N N . GLY A 1 95 ? -7.744 -7.930 5.561 1.00 93.12 95 GLY A N 1
ATOM 648 C CA . GLY A 1 95 ? -8.617 -8.573 6.536 1.00 93.12 95 GLY A CA 1
ATOM 649 C C . GLY A 1 95 ? -9.117 -7.603 7.610 1.00 93.12 95 GLY A C 1
ATOM 650 O O . GLY A 1 95 ? -9.903 -6.703 7.321 1.00 93.12 95 GLY A O 1
ATOM 651 N N . THR A 1 96 ? -8.741 -7.823 8.870 1.00 92.38 96 THR A N 1
ATOM 652 C CA . THR A 1 96 ? -9.292 -7.083 10.021 1.00 92.38 96 THR A CA 1
ATOM 653 C C . THR A 1 96 ? -8.268 -6.121 10.609 1.00 92.38 96 THR A C 1
ATOM 655 O O . THR A 1 96 ? -7.163 -6.543 10.950 1.00 92.38 96 THR A O 1
ATOM 658 N N . LEU A 1 97 ? -8.681 -4.866 10.808 1.00 92.25 97 LEU A N 1
ATOM 659 C CA . LEU A 1 97 ? -7.915 -3.831 11.497 1.00 92.25 97 LEU A CA 1
ATOM 660 C C . LEU A 1 97 ? -8.628 -3.371 12.770 1.00 92.25 97 LEU A C 1
ATOM 662 O O . LEU A 1 97 ? -9.709 -2.781 12.715 1.00 92.25 97 LEU A O 1
ATOM 666 N N . THR A 1 98 ? -8.021 -3.606 13.932 1.00 92.75 98 THR A N 1
ATOM 667 C CA . THR A 1 98 ? -8.530 -3.099 15.219 1.00 92.75 98 THR A CA 1
ATOM 668 C C . THR A 1 98 ? -8.376 -1.572 15.319 1.00 92.75 98 THR A C 1
ATOM 670 O O . THR A 1 98 ? -7.619 -0.998 14.533 1.00 92.75 98 THR A O 1
ATOM 673 N N . PRO A 1 99 ? -9.056 -0.889 16.262 1.00 91.44 99 PRO A N 1
ATOM 674 C CA . PRO A 1 99 ? -8.930 0.560 16.425 1.00 91.44 99 PRO A CA 1
ATOM 675 C C . PRO A 1 99 ? -7.469 1.009 16.553 1.00 91.44 99 PRO A C 1
ATOM 677 O O . PRO A 1 99 ? -6.717 0.439 17.347 1.00 91.44 99 PRO A O 1
ATOM 680 N N . GLY A 1 100 ? -7.058 1.998 15.756 1.00 90.69 100 GLY A N 1
ATOM 681 C CA . GLY A 1 100 ? -5.690 2.525 15.726 1.00 90.69 100 GLY A CA 1
ATOM 682 C C . GLY A 1 100 ? -4.628 1.595 15.123 1.00 90.69 100 GLY A C 1
ATOM 683 O O . GLY A 1 100 ? -3.446 1.935 15.159 1.00 90.69 100 GLY A O 1
ATOM 684 N N . GLN A 1 101 ? -4.998 0.422 14.595 1.00 94.56 101 GLN A N 1
ATOM 685 C CA . GLN A 1 101 ? -4.037 -0.488 13.974 1.00 94.56 101 GLN A CA 1
ATOM 686 C C . GLN A 1 101 ? -3.584 0.048 12.614 1.00 94.56 101 GLN A C 1
ATOM 688 O O . GLN A 1 101 ? -4.411 0.413 11.775 1.00 94.56 101 GLN A O 1
ATOM 693 N N . SER A 1 102 ? -2.273 -0.010 12.379 1.00 94.56 102 SER A N 1
ATOM 694 C CA . SER A 1 102 ? -1.655 0.249 11.080 1.00 94.56 102 SER A CA 1
ATOM 695 C C . SER A 1 102 ? -0.913 -0.984 10.580 1.00 94.56 102 SER A C 1
ATOM 697 O O . SER A 1 102 ? -0.247 -1.680 11.348 1.00 94.56 102 SER A O 1
ATOM 699 N N . VAL A 1 103 ? -1.007 -1.234 9.280 1.00 96.56 103 VAL A N 1
ATOM 700 C CA . VAL A 1 103 ? -0.304 -2.314 8.581 1.00 96.56 103 VAL A CA 1
ATOM 701 C C . VAL A 1 103 ? 0.297 -1.790 7.291 1.00 96.56 103 VAL A C 1
ATOM 703 O O . VAL A 1 103 ? -0.159 -0.779 6.751 1.00 96.56 103 VAL A O 1
ATOM 706 N N . THR A 1 104 ? 1.327 -2.471 6.799 1.00 96.12 104 THR A N 1
ATOM 707 C CA . THR A 1 104 ? 2.080 -2.031 5.630 1.00 96.12 104 THR A CA 1
ATOM 708 C C . THR A 1 104 ? 2.209 -3.103 4.561 1.00 96.12 104 THR A C 1
ATOM 710 O O . THR A 1 104 ? 2.204 -4.304 4.837 1.00 96.12 104 THR A O 1
ATOM 713 N N . LEU A 1 105 ? 2.357 -2.641 3.324 1.00 95.62 105 LEU A N 1
ATOM 714 C CA . LEU A 1 105 ? 2.718 -3.441 2.164 1.00 95.62 105 LEU A CA 1
ATOM 715 C C . LEU A 1 105 ? 3.907 -2.784 1.465 1.00 95.62 105 LEU A C 1
ATOM 717 O O . LEU A 1 105 ? 3.823 -1.636 1.029 1.00 95.62 105 LEU A O 1
ATOM 721 N N . THR A 1 106 ? 4.998 -3.531 1.336 1.00 95.19 106 THR A N 1
ATOM 722 C CA . THR A 1 106 ? 6.207 -3.110 0.627 1.00 95.19 106 THR A CA 1
ATOM 723 C C . THR A 1 106 ? 6.263 -3.782 -0.737 1.00 95.19 106 THR A C 1
ATOM 725 O O . THR A 1 106 ? 6.212 -5.008 -0.830 1.00 95.19 106 THR A O 1
ATOM 728 N N . ILE A 1 107 ? 6.398 -2.987 -1.796 1.00 93.81 107 ILE A N 1
ATOM 729 C CA . ILE A 1 107 ? 6.486 -3.443 -3.185 1.00 93.81 107 ILE A CA 1
ATOM 730 C C . ILE A 1 107 ? 7.753 -2.861 -3.807 1.00 93.81 107 ILE A C 1
ATOM 732 O O . ILE A 1 107 ? 7.893 -1.644 -3.905 1.00 93.81 107 ILE A O 1
ATOM 736 N N . THR A 1 108 ? 8.656 -3.720 -4.271 1.00 93.81 108 THR A N 1
ATOM 737 C CA . THR A 1 108 ? 9.867 -3.293 -4.981 1.00 93.81 108 THR A CA 1
ATOM 738 C C . THR A 1 108 ? 9.658 -3.432 -6.482 1.00 93.81 108 THR A C 1
ATOM 740 O O . THR A 1 108 ? 9.253 -4.491 -6.965 1.00 93.81 108 THR A O 1
ATOM 743 N N . VAL A 1 109 ? 9.947 -2.369 -7.227 1.00 92.94 109 VAL A N 1
ATOM 744 C CA . VAL A 1 109 ? 9.819 -2.327 -8.687 1.00 92.94 109 VAL A CA 1
ATOM 745 C C . VAL A 1 109 ? 11.089 -1.796 -9.345 1.00 92.94 109 VAL A C 1
ATOM 747 O O . VAL A 1 109 ? 11.871 -1.083 -8.716 1.00 92.94 109 VAL A O 1
ATOM 750 N N . THR A 1 110 ? 11.268 -2.104 -10.625 1.00 93.06 110 THR A N 1
ATOM 751 C CA . THR A 1 110 ? 12.268 -1.500 -11.508 1.00 93.06 110 THR A CA 1
ATOM 752 C C . THR A 1 110 ? 11.564 -0.608 -12.526 1.00 93.06 110 THR A C 1
ATOM 754 O O . THR A 1 110 ? 10.510 -0.973 -13.040 1.00 93.06 110 THR A O 1
ATOM 757 N N . VAL A 1 111 ? 12.117 0.573 -12.797 1.00 91.31 111 VAL A N 1
ATOM 758 C CA . VAL A 1 111 ? 11.603 1.484 -13.832 1.00 91.31 111 VAL A CA 1
ATOM 759 C C . VAL A 1 111 ? 12.066 1.018 -15.211 1.00 91.31 111 VAL A C 1
ATOM 761 O O . VAL A 1 111 ? 13.261 0.790 -15.414 1.00 91.31 111 VAL A O 1
ATOM 764 N N . ASP A 1 112 ? 11.134 0.913 -16.154 1.00 85.62 112 ASP A N 1
ATOM 765 C CA . ASP A 1 112 ? 11.369 0.385 -17.502 1.00 85.62 112 ASP A CA 1
ATOM 766 C C . ASP A 1 112 ? 11.832 1.416 -18.529 1.00 85.62 112 ASP A C 1
ATOM 768 O O . ASP A 1 112 ? 11.921 2.639 -18.278 1.00 85.62 112 ASP A O 1
#

Secondary structure (DSSP, 8-state):
---EEEE----SSS---EEEEEEEE-TTSSSB-S---TT-EEEEEEEEEE--SS--EEEEEEEE-PPTTEEE-TT---EESSSEEETTTTEEEEEEE-TT-EEEEEEEEEE-

Foldseek 3Di:
DPQKDKDFPDPPDAGFDKDKDKFKAFPVLPHGDPDDDAFTKIKMKMKIWRQAQADKTFQIKMAGDDDPQKDFDPPDDKDWPAADADPVRRMGGRGMDDHGDMIMIITMIGGD